Protein AF-A0A816GYR1-F1 (afdb_monomer_lite)

Sequence (82 aa):
EKKIFVYSVCPGYCNTDLSAHAADSRSAENGADSILYLVHTPSDQLENGGFYLDGVQFPQINQDQDLIRQAYER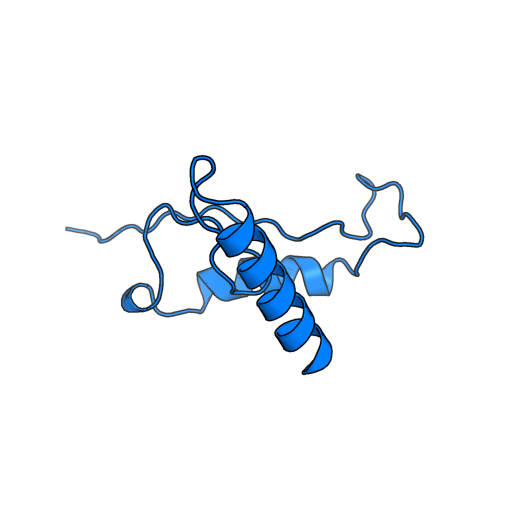ISKVNAAK

InterPro domains:
  IPR0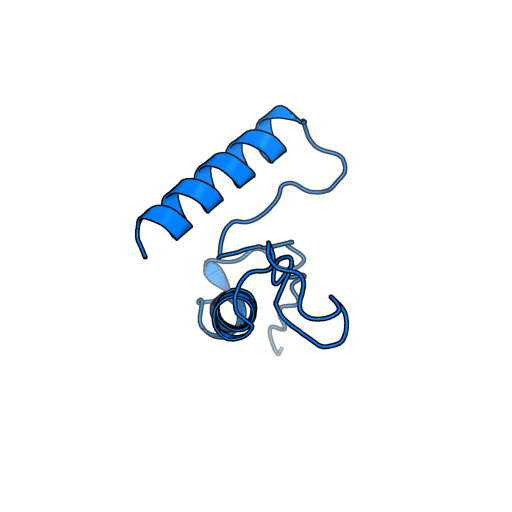36291 NAD(P)-binding domain superfamily [SSF51735] (3-58)

Secondary structure (DSSP, 8-state):
-------EE---SBSSGGGTT-TTPBPHHHHHHHHHHHHHS-GGGS-TT-EEETTEEEPPTTS-HHHHHHHHHHHHHHHHT-

Foldseek 3Di:
DDDDADEAEFLFQEQDVVNVRDPPHHHVVSSVQRVVCVVPDDCVVDDRHFYTYLRQTQDPPPDDPVSNVVSVVVNVVSVVVD

pLDDT: mean 91.21, std 8.46, range [61.44, 98.62]

Organism: Adineta ricciae (NCBI:txid249248)

Radius of gyration: 13.92 Å; chains: 1; bounding box: 36×31×36 Å

Structure (mmCIF, N/CA/C/O backbone):
data_AF-A0A816GYR1-F1
#
_entry.id   AF-A0A816GYR1-F1
#
loop_
_atom_site.group_PDB
_atom_site.id
_atom_site.type_symbol
_atom_site.label_atom_id
_atom_site.label_alt_id
_atom_site.label_comp_id
_atom_site.label_asym_id
_atom_site.label_entity_id
_atom_site.label_seq_id
_atom_site.pdbx_PDB_ins_code
_atom_site.Cartn_x
_atom_site.Cartn_y
_atom_site.Cartn_z
_atom_site.occupancy
_atom_site.B_iso_or_equiv
_atom_site.auth_seq_id
_atom_site.auth_comp_id
_atom_site.auth_asym_id
_atom_site.auth_atom_id
_atom_site.pdbx_PDB_model_num
ATOM 1 N N . GLU A 1 1 ? -21.227 -5.885 19.445 1.00 73.69 1 GLU A N 1
ATOM 2 C CA . GLU A 1 1 ? -21.082 -5.774 17.976 1.00 73.69 1 GLU A CA 1
ATOM 3 C C . GLU A 1 1 ? -19.638 -6.047 17.577 1.00 73.69 1 GLU A C 1
ATOM 5 O O . GLU A 1 1 ? -18.745 -5.729 18.357 1.00 73.69 1 GLU A O 1
ATOM 10 N N . LYS A 1 2 ? -19.394 -6.662 16.414 1.00 74.88 2 LYS A N 1
ATOM 11 C CA . LYS A 1 2 ? -18.030 -6.827 15.885 1.00 74.88 2 LYS A CA 1
ATOM 12 C C . LYS A 1 2 ? -17.643 -5.548 15.140 1.00 74.88 2 LYS A C 1
ATOM 14 O O . LYS A 1 2 ? -18.377 -5.134 14.250 1.00 74.88 2 LYS A O 1
ATOM 19 N N . LYS A 1 3 ? -16.506 -4.941 15.486 1.00 88.44 3 LYS A N 1
ATOM 20 C CA . LYS A 1 3 ? -15.932 -3.832 14.712 1.00 88.44 3 LYS A CA 1
ATOM 21 C C . LYS A 1 3 ? -15.199 -4.419 13.507 1.00 88.44 3 LYS A C 1
ATOM 23 O O . LYS A 1 3 ? -14.220 -5.136 13.690 1.00 88.44 3 LYS A O 1
ATOM 28 N N . ILE A 1 4 ? -15.710 -4.164 12.307 1.00 92.94 4 ILE A N 1
ATOM 29 C CA . ILE A 1 4 ? -15.103 -4.594 11.043 1.00 92.94 4 ILE A CA 1
ATOM 30 C C . ILE A 1 4 ? -14.492 -3.361 10.389 1.00 92.94 4 ILE A C 1
ATOM 32 O O . ILE A 1 4 ? -15.166 -2.340 10.267 1.00 92.94 4 ILE A O 1
ATOM 36 N N . PHE A 1 5 ? -13.238 -3.479 9.966 1.00 94.50 5 PHE A N 1
ATOM 37 C CA . PHE A 1 5 ? -12.545 -2.455 9.201 1.00 94.50 5 PHE A CA 1
ATOM 38 C C . PHE A 1 5 ? -12.302 -2.952 7.779 1.00 94.50 5 PHE A C 1
ATOM 40 O O . PHE A 1 5 ? -11.990 -4.124 7.567 1.00 94.50 5 PHE A O 1
ATOM 47 N N . VAL A 1 6 ? -12.476 -2.057 6.814 1.00 95.25 6 VAL A N 1
ATOM 48 C CA . VAL A 1 6 ? -12.315 -2.316 5.386 1.00 95.25 6 VAL A CA 1
ATOM 49 C C . VAL A 1 6 ? -11.418 -1.227 4.822 1.00 95.25 6 VAL A C 1
ATOM 51 O O . VAL A 1 6 ? -11.655 -0.048 5.062 1.00 95.25 6 VAL A O 1
ATOM 54 N N . TYR A 1 7 ? -10.400 -1.612 4.062 1.00 95.75 7 TYR A N 1
ATOM 55 C CA . TYR A 1 7 ? -9.421 -0.690 3.495 1.00 95.75 7 TYR A CA 1
ATOM 56 C C . TYR A 1 7 ? -9.205 -0.999 2.015 1.00 95.75 7 TYR A C 1
ATOM 58 O O . TYR A 1 7 ? -9.406 -2.133 1.576 1.00 95.75 7 TYR A O 1
ATOM 66 N N . SER A 1 8 ? -8.759 0.001 1.259 1.00 96.00 8 SER A N 1
ATOM 67 C CA . SER A 1 8 ? -8.231 -0.170 -0.092 1.00 96.00 8 SER A CA 1
ATOM 68 C C . SER A 1 8 ? -6.712 -0.011 -0.073 1.00 96.00 8 SER A C 1
ATOM 70 O O . SER A 1 8 ? -6.173 0.825 0.654 1.00 96.00 8 SER A O 1
ATOM 72 N N . VAL A 1 9 ? -6.006 -0.802 -0.876 1.00 96.25 9 VAL A N 1
ATOM 73 C CA . VAL A 1 9 ? -4.541 -0.797 -0.928 1.00 96.25 9 VAL A CA 1
ATOM 74 C C . VAL A 1 9 ? -4.050 -0.897 -2.362 1.00 96.25 9 VAL A C 1
ATOM 76 O O . VAL A 1 9 ? -4.568 -1.685 -3.151 1.00 96.25 9 VAL A O 1
ATOM 79 N N . CYS A 1 10 ? -3.034 -0.108 -2.695 1.00 96.00 10 CYS A N 1
ATOM 80 C CA . CYS A 1 10 ? -2.237 -0.306 -3.893 1.00 96.00 10 CYS A CA 1
ATOM 81 C C . CYS A 1 10 ? -0.944 -1.029 -3.495 1.00 96.00 10 CYS A C 1
ATOM 83 O O . CYS A 1 10 ? -0.210 -0.507 -2.659 1.00 96.00 10 CYS A O 1
ATOM 85 N N . PRO A 1 11 ? -0.622 -2.195 -4.084 1.00 96.88 11 PRO A N 1
ATOM 86 C CA . PRO A 1 11 ? 0.672 -2.845 -3.858 1.00 96.88 11 PRO A CA 1
ATOM 87 C C . PRO A 1 11 ? 1.817 -2.113 -4.590 1.00 96.88 11 PRO A C 1
ATOM 89 O O . PRO A 1 11 ? 2.995 -2.396 -4.382 1.00 96.88 11 PRO A O 1
ATOM 92 N N . GLY A 1 12 ? 1.484 -1.150 -5.454 1.00 95.56 12 GLY A N 1
ATOM 93 C CA . GLY A 1 12 ? 2.396 -0.570 -6.432 1.00 95.56 12 GLY A CA 1
ATOM 94 C C . GLY A 1 12 ? 2.539 -1.458 -7.670 1.00 95.56 12 GLY A C 1
ATOM 95 O O . GLY A 1 12 ? 1.909 -2.511 -7.790 1.00 95.56 12 GLY A O 1
ATOM 96 N N . TYR A 1 13 ? 3.375 -1.029 -8.613 1.00 96.81 13 TYR A N 1
ATOM 97 C CA . TYR A 1 13 ? 3.621 -1.770 -9.849 1.00 96.81 13 TYR A CA 1
ATOM 98 C C . TYR A 1 13 ? 4.598 -2.927 -9.600 1.00 96.81 13 TYR A C 1
ATOM 100 O O . TYR A 1 13 ? 5.810 -2.727 -9.587 1.00 96.81 13 TYR A O 1
ATOM 108 N N . CYS A 1 14 ? 4.064 -4.118 -9.320 1.00 98.00 14 CYS A N 1
ATOM 109 C CA . CYS A 1 14 ? 4.838 -5.272 -8.849 1.00 98.00 14 CYS A CA 1
ATOM 110 C C . CYS A 1 14 ? 5.232 -6.238 -9.971 1.00 98.00 14 CYS A C 1
ATOM 112 O O . CYS A 1 14 ? 4.459 -6.450 -10.903 1.00 98.00 14 CYS A O 1
ATOM 114 N N . ASN A 1 15 ? 6.394 -6.873 -9.833 1.00 97.94 15 ASN A N 1
ATOM 115 C CA . ASN A 1 15 ? 6.979 -7.857 -10.736 1.00 97.94 15 ASN A CA 1
ATOM 116 C C . ASN A 1 15 ? 6.197 -9.173 -10.663 1.00 97.94 15 ASN A C 1
ATOM 118 O O . ASN A 1 15 ? 6.396 -9.982 -9.759 1.00 97.94 15 ASN A O 1
ATOM 122 N N . THR A 1 16 ? 5.260 -9.351 -11.589 1.00 98.00 16 THR A N 1
ATOM 123 C CA . THR A 1 16 ? 4.319 -10.475 -11.641 1.00 98.00 16 THR A CA 1
ATOM 124 C C . THR A 1 16 ? 3.967 -10.771 -13.098 1.00 98.00 16 THR A C 1
ATOM 126 O O . THR A 1 16 ? 4.255 -9.962 -13.982 1.00 98.00 16 THR A O 1
ATOM 129 N N . ASP A 1 17 ? 3.269 -11.877 -13.354 1.00 98.62 17 ASP A N 1
ATOM 130 C CA . ASP A 1 17 ? 2.747 -12.190 -14.691 1.00 98.62 17 ASP A CA 1
ATOM 131 C C . ASP A 1 17 ? 1.855 -11.062 -15.241 1.00 98.62 17 ASP A C 1
ATOM 133 O O . ASP A 1 17 ? 1.897 -10.755 -16.431 1.00 98.62 17 ASP A O 1
ATOM 137 N N . LEU A 1 18 ? 1.085 -10.390 -14.372 1.00 97.69 18 LEU A N 1
ATOM 138 C CA . LEU A 1 18 ? 0.198 -9.285 -14.753 1.00 97.69 18 LEU A CA 1
ATOM 139 C C . LEU A 1 18 ? 0.968 -8.080 -15.316 1.00 97.69 18 LEU A C 1
ATOM 141 O O . LEU A 1 18 ? 0.475 -7.407 -16.218 1.00 97.69 18 LEU A O 1
ATOM 145 N N . SER A 1 19 ? 2.165 -7.808 -14.794 1.00 97.31 19 SER A N 1
ATOM 146 C CA . SER A 1 19 ? 3.061 -6.756 -15.293 1.00 97.31 19 SER A CA 1
ATOM 147 C C . SER A 1 19 ? 4.063 -7.271 -16.328 1.00 97.31 19 SER A C 1
ATOM 149 O O . SER A 1 19 ? 4.989 -6.546 -16.688 1.00 97.31 19 SER A O 1
ATOM 151 N N . ALA A 1 20 ? 3.907 -8.519 -16.791 1.00 97.88 20 ALA A N 1
ATOM 152 C CA . ALA A 1 20 ? 4.836 -9.201 -17.689 1.00 97.88 20 ALA A CA 1
ATOM 153 C C . ALA A 1 20 ? 6.301 -9.126 -17.217 1.00 97.88 20 ALA A C 1
ATOM 155 O O . ALA A 1 20 ? 7.217 -9.006 -18.030 1.00 97.88 20 ALA A O 1
ATOM 156 N N . HIS A 1 21 ? 6.516 -9.160 -15.899 1.00 97.31 21 HIS A N 1
ATOM 157 C CA . HIS A 1 21 ? 7.831 -8.998 -15.278 1.00 97.31 21 HIS A CA 1
ATOM 158 C C . HIS A 1 21 ? 8.610 -7.752 -15.746 1.00 97.31 21 HIS A C 1
ATOM 160 O O . HIS A 1 21 ? 9.820 -7.817 -15.980 1.00 97.31 21 HIS A O 1
ATOM 166 N N . ALA A 1 22 ? 7.924 -6.613 -15.909 1.00 97.44 22 ALA A N 1
ATOM 167 C CA . ALA A 1 22 ? 8.531 -5.370 -16.384 1.00 97.44 22 ALA A CA 1
ATOM 168 C C . ALA A 1 22 ? 9.773 -4.954 -15.572 1.00 97.44 22 ALA A C 1
ATOM 170 O O . ALA A 1 22 ? 9.808 -5.074 -14.347 1.00 97.44 22 ALA A O 1
ATOM 171 N N . ALA A 1 23 ? 10.790 -4.424 -16.256 1.00 96.06 23 ALA A N 1
ATOM 172 C CA . ALA A 1 23 ? 12.095 -4.125 -15.659 1.00 96.06 23 ALA A CA 1
ATOM 173 C C . ALA A 1 23 ? 12.064 -3.026 -14.577 1.00 96.06 23 ALA A C 1
ATOM 175 O O . ALA A 1 23 ? 12.943 -2.987 -13.722 1.00 96.06 23 ALA A O 1
ATOM 176 N N . ASP A 1 24 ? 11.069 -2.141 -14.614 1.00 95.56 24 ASP A N 1
ATOM 177 C CA . ASP A 1 24 ? 10.837 -1.049 -13.662 1.00 95.56 24 ASP A CA 1
ATOM 178 C C . ASP A 1 24 ? 9.841 -1.416 -12.547 1.00 95.56 24 ASP A C 1
ATOM 180 O O . ASP A 1 24 ? 9.492 -0.578 -11.713 1.00 95.56 24 ASP A O 1
ATOM 184 N N . SER A 1 25 ? 9.378 -2.666 -12.509 1.00 96.69 25 SER A N 1
ATOM 185 C CA . SER A 1 25 ? 8.476 -3.138 -11.464 1.00 96.69 25 SER A CA 1
ATOM 186 C C . SER A 1 25 ? 9.218 -3.434 -10.154 1.00 96.69 25 SER A C 1
ATOM 188 O O . SER A 1 25 ? 10.352 -3.918 -10.134 1.00 96.69 25 SER A O 1
ATOM 190 N N . ARG A 1 26 ? 8.566 -3.153 -9.020 1.00 95.56 26 ARG A N 1
ATOM 191 C CA . ARG A 1 26 ? 9.076 -3.524 -7.688 1.00 95.56 26 ARG A CA 1
ATOM 192 C C . ARG A 1 26 ? 8.874 -5.019 -7.436 1.00 95.56 26 ARG A C 1
ATOM 194 O O . ARG A 1 26 ? 8.007 -5.628 -8.047 1.00 95.56 26 ARG A O 1
ATOM 201 N N . SER A 1 27 ? 9.611 -5.621 -6.505 1.00 96.81 27 SER A N 1
ATOM 202 C CA . SER A 1 27 ? 9.419 -7.044 -6.181 1.00 96.81 27 SER A CA 1
ATOM 203 C C . SER A 1 27 ? 8.013 -7.343 -5.630 1.00 96.81 27 SER A C 1
ATOM 205 O O . SER A 1 27 ? 7.345 -6.461 -5.080 1.00 96.81 27 SER A O 1
ATOM 207 N N . ALA A 1 28 ? 7.560 -8.591 -5.765 1.00 97.12 28 ALA A N 1
ATOM 208 C CA . ALA A 1 28 ? 6.260 -9.015 -5.247 1.00 97.12 28 ALA A CA 1
ATOM 209 C C . ALA A 1 28 ? 6.201 -8.944 -3.709 1.00 97.12 28 ALA A C 1
ATOM 211 O O . ALA A 1 28 ? 5.166 -8.587 -3.152 1.00 97.12 28 ALA A O 1
ATOM 212 N N . GLU A 1 29 ? 7.320 -9.204 -3.029 1.00 96.62 29 GLU A N 1
ATOM 213 C CA . GLU A 1 29 ? 7.467 -9.099 -1.572 1.00 96.62 29 GLU A CA 1
ATOM 214 C C . GLU A 1 29 ? 7.222 -7.663 -1.104 1.00 96.62 29 GLU A C 1
ATOM 216 O O . GLU A 1 29 ? 6.429 -7.425 -0.198 1.00 96.62 29 GLU A O 1
ATOM 221 N N . ASN A 1 30 ? 7.811 -6.690 -1.802 1.00 95.19 30 ASN A N 1
ATOM 222 C CA . ASN A 1 30 ? 7.594 -5.279 -1.511 1.00 95.19 30 ASN A CA 1
ATOM 223 C C . ASN A 1 30 ? 6.126 -4.858 -1.724 1.00 95.19 30 ASN A C 1
ATOM 225 O O . ASN A 1 30 ? 5.622 -3.989 -1.014 1.00 95.19 30 ASN A O 1
ATOM 229 N N . GLY A 1 31 ? 5.429 -5.461 -2.691 1.00 96.81 31 GLY A N 1
ATOM 230 C CA . GLY A 1 31 ? 3.989 -5.267 -2.871 1.00 96.81 31 GLY A CA 1
ATOM 231 C C . GLY A 1 31 ? 3.152 -5.895 -1.755 1.00 96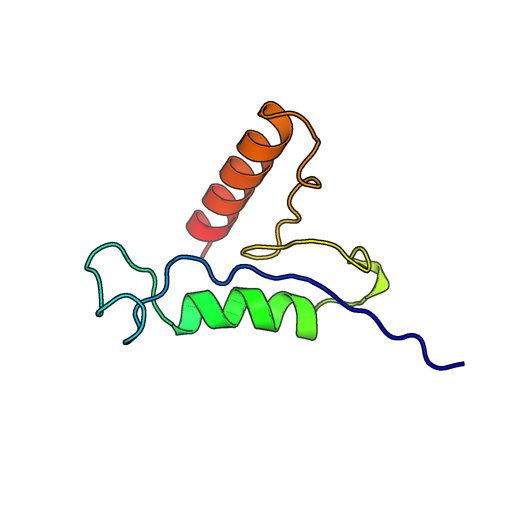.81 31 GLY A C 1
ATOM 232 O O . GLY A 1 31 ? 2.192 -5.286 -1.282 1.00 96.81 31 GLY A O 1
ATOM 233 N N . ALA A 1 32 ? 3.531 -7.090 -1.297 1.00 97.56 32 ALA A N 1
ATOM 234 C CA . ALA A 1 32 ? 2.873 -7.779 -0.191 1.00 97.56 32 ALA A CA 1
ATOM 235 C C . ALA A 1 32 ? 3.011 -7.008 1.131 1.00 97.56 32 ALA A C 1
ATOM 237 O O .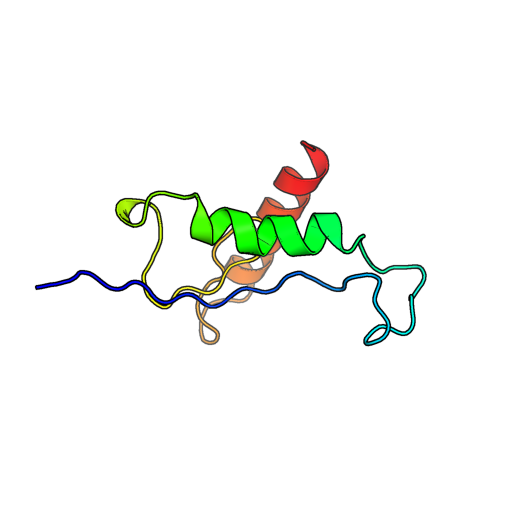 ALA A 1 32 ? 2.037 -6.919 1.877 1.00 97.56 32 ALA A O 1
ATOM 238 N N . ASP A 1 33 ? 4.157 -6.371 1.385 1.00 97.12 33 ASP A N 1
ATOM 239 C CA . ASP A 1 33 ? 4.371 -5.512 2.558 1.00 97.12 33 ASP A CA 1
ATOM 240 C C . ASP A 1 33 ? 3.318 -4.400 2.682 1.00 97.12 33 ASP A C 1
ATOM 242 O O . ASP A 1 33 ? 2.840 -4.123 3.783 1.00 97.12 33 ASP A O 1
ATOM 246 N N . SER A 1 34 ? 2.916 -3.777 1.566 1.00 96.25 34 SER A N 1
ATOM 247 C CA . SER A 1 34 ? 1.855 -2.755 1.567 1.00 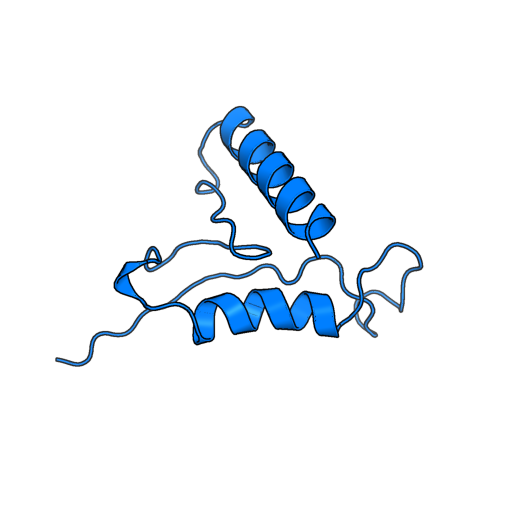96.25 34 SER A CA 1
ATOM 248 C C . SER A 1 34 ? 0.522 -3.309 2.080 1.00 96.25 34 SER A C 1
ATOM 250 O O . SER A 1 34 ? -0.208 -2.621 2.792 1.00 96.25 34 SER A O 1
ATOM 252 N N . ILE A 1 35 ? 0.213 -4.562 1.742 1.00 96.94 35 ILE A N 1
ATOM 253 C CA . ILE A 1 35 ? -1.003 -5.254 2.179 1.00 96.94 35 ILE A CA 1
ATOM 254 C C . ILE A 1 35 ? -0.876 -5.635 3.657 1.00 96.94 35 ILE A C 1
ATOM 256 O O . ILE A 1 35 ? -1.772 -5.359 4.455 1.00 96.94 35 ILE A O 1
ATOM 260 N N . LEU A 1 36 ? 0.257 -6.235 4.034 1.00 97.31 36 LEU A N 1
ATOM 261 C CA . LEU A 1 36 ? 0.529 -6.692 5.395 1.00 97.31 36 LEU A CA 1
ATOM 262 C C . LEU A 1 36 ? 0.566 -5.542 6.402 1.00 97.31 36 LEU A C 1
ATOM 264 O O . LEU A 1 36 ? 0.130 -5.727 7.538 1.00 97.31 36 LEU A O 1
ATOM 268 N N . TYR A 1 37 ? 0.995 -4.346 5.990 1.00 96.69 37 TYR A N 1
ATOM 269 C CA . TYR A 1 37 ? 0.908 -3.150 6.824 1.00 96.69 37 TYR A CA 1
ATOM 270 C C . TYR A 1 37 ? -0.517 -2.938 7.357 1.00 96.69 37 TYR A C 1
ATOM 272 O O . TYR A 1 37 ? -0.694 -2.744 8.557 1.00 96.69 37 TYR A O 1
ATOM 280 N N . LEU A 1 38 ? -1.544 -3.048 6.509 1.00 96.31 38 LEU A N 1
ATOM 281 C CA . LEU A 1 38 ? -2.937 -2.839 6.927 1.00 96.31 38 LEU A CA 1
ATOM 282 C C . LEU A 1 38 ? -3.487 -3.980 7.787 1.00 96.31 38 LEU A C 1
ATOM 284 O O . LEU A 1 38 ? -4.382 -3.761 8.597 1.00 96.31 38 LEU A O 1
ATOM 288 N N . VAL A 1 39 ? -2.954 -5.192 7.619 1.00 96.12 39 VAL A N 1
ATOM 289 C CA . VAL A 1 39 ? -3.330 -6.364 8.425 1.00 96.12 39 VAL A CA 1
ATOM 290 C C . VAL A 1 39 ? -2.743 -6.278 9.836 1.00 96.12 39 VAL A C 1
ATOM 292 O O . VAL A 1 39 ? -3.394 -6.686 10.797 1.00 96.12 39 VAL A O 1
ATOM 295 N N . HIS A 1 40 ? -1.516 -5.769 9.966 1.00 96.75 40 HIS A N 1
ATOM 296 C CA . HIS A 1 40 ? -0.784 -5.741 11.234 1.00 96.75 40 HIS A CA 1
ATOM 297 C C . HIS A 1 40 ? -0.902 -4.425 12.004 1.00 96.75 40 HIS A C 1
ATOM 299 O O . HIS A 1 40 ? -0.668 -4.415 13.214 1.00 96.75 40 HIS A O 1
ATOM 305 N N . THR A 1 41 ? -1.263 -3.323 11.346 1.00 96.50 41 THR A N 1
ATOM 306 C CA . THR A 1 41 ? -1.433 -2.034 12.024 1.00 96.50 41 THR A CA 1
ATOM 307 C C . THR A 1 41 ? -2.715 -2.039 12.864 1.00 96.50 41 THR A C 1
ATOM 309 O O . THR A 1 41 ? -3.776 -2.416 12.358 1.00 96.50 41 THR A O 1
ATOM 312 N N . PRO A 1 42 ? -2.661 -1.610 14.141 1.00 95.31 42 PRO A N 1
ATOM 313 C CA . PRO A 1 42 ? -3.852 -1.448 14.965 1.00 95.31 42 PRO A CA 1
ATOM 314 C C . PRO A 1 42 ? -4.902 -0.568 14.280 1.00 95.31 42 PRO A C 1
ATOM 316 O O . PRO A 1 42 ? -4.597 0.505 13.763 1.00 95.31 42 PRO A O 1
ATOM 319 N N . SER A 1 43 ? -6.157 -1.018 14.270 1.00 92.75 43 SER A N 1
ATOM 320 C CA . SER A 1 43 ? -7.213 -0.362 13.488 1.00 92.75 43 SER A CA 1
ATOM 321 C C . SER A 1 43 ? -7.563 1.053 13.961 1.00 92.75 43 SER A C 1
ATOM 323 O O . SER A 1 43 ? -8.185 1.795 13.212 1.00 92.75 43 SER A O 1
ATOM 325 N N . ASP A 1 44 ? -7.185 1.438 15.182 1.00 92.38 44 ASP A N 1
ATOM 326 C CA . ASP A 1 44 ? -7.318 2.801 15.711 1.00 92.38 44 ASP A CA 1
ATOM 327 C C . ASP A 1 44 ? -6.258 3.776 15.166 1.00 92.38 44 ASP A C 1
ATOM 329 O O . ASP A 1 44 ? -6.377 4.982 15.367 1.00 92.38 44 ASP A O 1
ATOM 333 N N . GLN A 1 45 ? -5.257 3.268 14.441 1.00 94.00 45 GLN A N 1
ATOM 334 C CA . GLN A 1 45 ? -4.234 4.049 13.737 1.00 94.00 45 GLN A CA 1
ATOM 335 C C . GLN A 1 45 ? -4.518 4.180 12.233 1.00 94.00 45 GLN A C 1
ATOM 337 O O . GLN A 1 45 ? -3.757 4.827 11.515 1.00 94.00 45 GLN A O 1
ATOM 342 N N . LEU A 1 46 ? -5.602 3.568 11.750 1.00 94.69 46 LEU A N 1
ATOM 343 C CA . LEU A 1 46 ? -6.016 3.580 10.351 1.00 94.69 46 LEU A CA 1
ATOM 344 C C . LEU A 1 46 ? -7.405 4.202 10.202 1.00 94.69 46 LEU A C 1
ATOM 346 O O . LEU A 1 46 ? -8.253 4.126 11.090 1.00 94.69 46 LEU A O 1
ATOM 350 N N . GLU A 1 47 ? -7.669 4.760 9.027 1.00 94.19 47 GLU A N 1
ATOM 351 C CA . GLU A 1 47 ? -8.981 5.264 8.648 1.00 94.19 47 GLU A CA 1
ATOM 352 C C . GLU A 1 47 ? -9.767 4.157 7.941 1.00 94.19 47 GLU A C 1
ATOM 354 O O . GLU A 1 47 ? -9.359 3.636 6.899 1.00 94.19 47 GLU A O 1
ATOM 359 N N . ASN A 1 48 ? -10.915 3.782 8.507 1.00 94.75 48 ASN A N 1
ATOM 360 C CA . ASN A 1 48 ? -11.824 2.844 7.857 1.00 94.75 48 ASN A CA 1
ATOM 361 C C . ASN A 1 48 ? -12.309 3.415 6.513 1.00 94.75 48 ASN A C 1
ATOM 363 O O . ASN A 1 48 ? -12.803 4.537 6.461 1.00 94.75 48 ASN A O 1
ATOM 367 N N . GLY A 1 49 ? -12.196 2.635 5.439 1.00 93.38 49 GLY A N 1
ATOM 368 C CA . GLY A 1 49 ? -12.479 3.065 4.067 1.00 93.38 49 GLY A CA 1
ATOM 369 C C . GLY A 1 49 ? -11.329 3.810 3.378 1.00 93.38 49 GLY A C 1
ATOM 370 O O . GLY A 1 49 ? -11.481 4.204 2.223 1.00 93.38 49 GLY A O 1
ATOM 371 N N . GLY A 1 50 ? -10.186 3.998 4.047 1.00 93.44 50 GLY A N 1
ATOM 372 C CA . GLY A 1 50 ? -9.023 4.685 3.486 1.00 93.44 50 GLY A CA 1
ATOM 373 C C . GLY A 1 50 ? -8.325 3.914 2.356 1.00 93.44 50 GLY A C 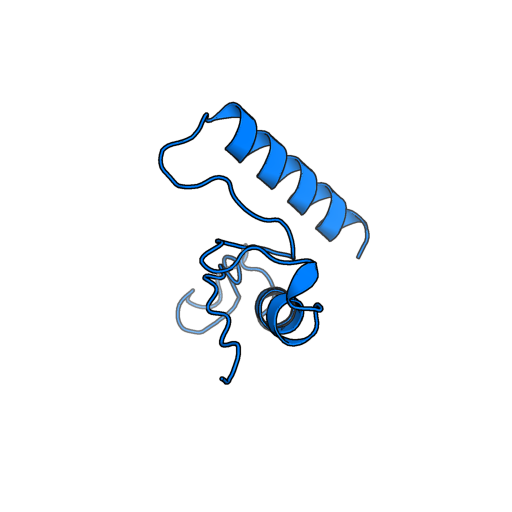1
ATOM 374 O O . GLY A 1 50 ? -8.454 2.692 2.235 1.00 93.44 50 GLY A O 1
ATOM 375 N N . PHE A 1 51 ? -7.559 4.647 1.540 1.00 94.38 51 PHE A N 1
ATOM 376 C CA . PHE A 1 51 ? -6.711 4.112 0.471 1.00 94.38 51 PHE A CA 1
ATOM 377 C C . PHE A 1 51 ? -5.233 4.279 0.830 1.00 94.38 51 PHE A C 1
ATOM 379 O O . PHE A 1 51 ? -4.817 5.379 1.189 1.00 94.38 51 PHE A O 1
ATOM 386 N N . TYR A 1 52 ? -4.444 3.208 0.731 1.00 95.50 52 TYR A N 1
ATOM 387 C CA . TYR A 1 52 ? -3.063 3.178 1.218 1.00 95.50 52 TYR A CA 1
ATOM 388 C C . TYR A 1 52 ? -2.070 2.608 0.198 1.00 95.50 52 TYR A C 1
ATOM 390 O O . TYR A 1 52 ? -2.409 1.733 -0.598 1.00 95.50 52 TYR A O 1
ATOM 398 N N . LEU A 1 53 ? -0.818 3.060 0.274 1.00 95.19 53 LEU A N 1
ATOM 399 C CA . LEU A 1 53 ? 0.353 2.455 -0.377 1.00 95.19 53 LEU A CA 1
ATOM 400 C C . LEU A 1 53 ? 1.562 2.647 0.541 1.00 95.19 53 LEU A C 1
ATOM 402 O O . LEU A 1 53 ? 1.797 3.754 1.024 1.00 95.19 53 LEU A O 1
ATOM 406 N N . ASP A 1 54 ? 2.304 1.571 0.804 1.00 94.94 54 ASP A N 1
ATOM 407 C CA . ASP A 1 54 ? 3.474 1.554 1.696 1.00 94.94 54 ASP A CA 1
ATOM 408 C C . ASP A 1 54 ? 3.199 2.215 3.068 1.00 94.94 54 ASP A C 1
ATOM 410 O O . ASP A 1 54 ? 4.027 2.935 3.624 1.00 94.94 54 ASP A O 1
ATOM 414 N N . GLY A 1 55 ? 1.991 2.001 3.603 1.00 94.38 55 GLY A N 1
ATOM 415 C CA . GLY A 1 55 ? 1.530 2.560 4.879 1.00 94.38 55 GLY A CA 1
ATOM 416 C C . GLY A 1 55 ? 1.209 4.057 4.874 1.00 94.38 55 GLY A C 1
ATOM 417 O O . GLY A 1 55 ? 0.817 4.613 5.899 1.00 94.38 55 GLY A O 1
ATOM 418 N N . VAL A 1 56 ? 1.312 4.723 3.725 1.00 95.00 56 VAL A N 1
ATOM 419 C CA . VAL A 1 56 ? 0.880 6.110 3.553 1.00 95.00 56 VAL A CA 1
ATOM 420 C C . VAL A 1 56 ? -0.550 6.129 3.036 1.00 95.00 56 VAL A C 1
ATOM 422 O O . VAL A 1 56 ? -0.860 5.537 2.003 1.00 95.00 56 VAL A O 1
ATOM 425 N N . GLN A 1 57 ? -1.422 6.833 3.754 1.00 93.38 57 GLN A N 1
ATOM 426 C CA . GLN A 1 57 ? -2.781 7.092 3.300 1.00 93.38 57 GLN A CA 1
ATOM 427 C C . GLN A 1 57 ? -2.781 8.143 2.189 1.00 93.38 57 GLN A C 1
ATOM 429 O O . GLN A 1 57 ? -2.194 9.218 2.340 1.00 93.38 57 GLN A O 1
ATOM 434 N N . PHE A 1 58 ? -3.474 7.846 1.098 1.00 90.38 58 PHE A N 1
ATOM 435 C CA . PHE A 1 58 ? -3.751 8.799 0.036 1.00 90.38 58 PHE A CA 1
ATOM 436 C C . PHE A 1 58 ? -4.978 9.645 0.377 1.00 90.38 58 PHE A C 1
ATOM 438 O O . PHE A 1 58 ? -5.957 9.120 0.920 1.00 90.38 58 PHE A O 1
ATOM 445 N N . PRO A 1 59 ? -4.962 10.941 0.022 1.00 84.38 59 PRO A N 1
ATOM 446 C CA . PRO A 1 59 ? -6.167 11.749 0.086 1.00 84.38 59 PRO A CA 1
ATOM 447 C C . PRO A 1 59 ? -7.220 11.165 -0.866 1.00 84.38 59 PRO A C 1
ATOM 449 O O . PRO A 1 59 ? -6.899 10.608 -1.920 1.00 84.38 59 PRO A O 1
ATOM 452 N N . GLN A 1 60 ? -8.493 11.259 -0.486 1.00 73.88 60 GLN A N 1
ATOM 453 C CA . GLN A 1 60 ? -9.582 10.764 -1.325 1.00 73.88 60 GLN A CA 1
ATOM 454 C C . GLN A 1 60 ? -9.610 11.528 -2.662 1.00 73.88 60 GLN A C 1
ATOM 456 O O . GLN A 1 60 ? -9.285 12.711 -2.712 1.00 73.88 60 GLN A O 1
ATOM 461 N N . ILE A 1 61 ? -10.029 10.845 -3.732 1.00 62.19 61 ILE A N 1
ATOM 462 C CA . ILE A 1 61 ? -9.835 11.154 -5.172 1.00 62.19 61 ILE A CA 1
ATOM 463 C C . ILE A 1 61 ? -10.287 12.574 -5.606 1.00 62.19 61 ILE A C 1
ATOM 465 O O . ILE A 1 61 ? -9.920 13.045 -6.678 1.00 62.19 61 ILE A O 1
ATOM 469 N N . ASN A 1 62 ? -11.024 13.297 -4.759 1.00 61.44 62 ASN A N 1
ATOM 470 C CA . ASN A 1 62 ? -11.488 14.668 -4.999 1.00 61.44 62 ASN A CA 1
ATOM 471 C C . ASN A 1 62 ? -10.645 15.759 -4.315 1.00 61.44 62 ASN A C 1
ATOM 473 O O . ASN A 1 62 ? -11.075 16.911 -4.265 1.00 61.44 62 ASN A O 1
ATOM 477 N N . GLN A 1 63 ? -9.491 15.420 -3.743 1.00 63.12 63 GLN A N 1
ATOM 478 C CA . GLN A 1 63 ? -8.698 16.359 -2.959 1.00 63.12 63 GLN A CA 1
ATOM 479 C C . GLN A 1 63 ? -7.351 16.655 -3.612 1.00 63.12 63 GLN A C 1
ATOM 481 O O . GLN A 1 63 ? -6.585 15.752 -3.930 1.00 63.12 63 GLN A O 1
ATOM 486 N N . ASP A 1 64 ? -7.147 17.957 -3.808 1.00 76.75 64 ASP A N 1
ATOM 487 C CA . ASP A 1 64 ? -5.892 18.696 -3.930 1.00 76.75 64 ASP A CA 1
ATOM 488 C C . ASP A 1 64 ? -4.656 17.905 -4.407 1.00 76.75 64 ASP A C 1
ATOM 490 O O . ASP A 1 64 ? -4.086 17.072 -3.695 1.00 76.75 64 ASP A O 1
ATOM 494 N N . GLN A 1 65 ? -4.186 18.244 -5.610 1.00 82.50 65 GLN A N 1
ATOM 495 C CA . GLN A 1 65 ? -2.977 17.678 -6.213 1.00 82.50 65 GLN A CA 1
ATOM 496 C C . GLN A 1 65 ? -1.739 17.842 -5.318 1.00 82.50 65 GLN A C 1
ATOM 498 O O . GLN A 1 65 ? -0.855 16.982 -5.341 1.00 82.50 65 GLN A O 1
ATOM 503 N N . ASP A 1 66 ? -1.688 18.886 -4.487 1.00 87.00 66 ASP A N 1
ATOM 504 C CA . ASP A 1 66 ? -0.576 19.098 -3.564 1.00 87.00 66 ASP A CA 1
ATOM 505 C C . ASP A 1 66 ? -0.553 18.041 -2.456 1.00 87.00 66 ASP A C 1
ATOM 507 O O . ASP A 1 66 ? 0.521 17.568 -2.078 1.00 87.00 66 ASP A O 1
ATOM 511 N N . LEU A 1 67 ? -1.717 17.590 -1.978 1.00 85.00 67 LEU A N 1
ATOM 512 C CA . LEU A 1 67 ? -1.805 16.515 -0.987 1.00 85.00 67 LEU A CA 1
ATOM 513 C C . LEU A 1 67 ? -1.392 15.166 -1.584 1.00 85.00 67 LEU A C 1
ATOM 515 O O . LEU A 1 67 ? -0.692 14.391 -0.931 1.00 85.00 67 LEU A O 1
ATOM 519 N N . ILE A 1 68 ? -1.775 14.899 -2.837 1.00 86.00 68 ILE A N 1
ATOM 520 C CA . ILE A 1 68 ? -1.351 13.692 -3.564 1.00 86.00 68 ILE A CA 1
ATOM 521 C C . ILE A 1 68 ? 0.172 13.688 -3.718 1.00 86.00 68 ILE A C 1
ATOM 523 O O . ILE A 1 68 ? 0.834 12.693 -3.416 1.00 86.00 68 ILE A O 1
ATOM 527 N N . ARG A 1 69 ? 0.750 14.818 -4.133 1.00 87.75 69 ARG A N 1
ATOM 528 C CA . ARG A 1 69 ? 2.200 14.970 -4.253 1.00 87.75 69 ARG A CA 1
ATOM 529 C C . ARG A 1 69 ? 2.906 14.753 -2.914 1.00 87.75 69 ARG A C 1
ATOM 531 O O . ARG A 1 69 ? 3.871 13.995 -2.858 1.00 87.75 69 ARG A O 1
ATOM 538 N N . GLN A 1 70 ? 2.415 15.361 -1.836 1.00 89.69 70 GLN A N 1
ATOM 539 C CA . GLN A 1 70 ? 2.973 15.172 -0.494 1.00 89.69 70 GLN A CA 1
ATOM 540 C C . GLN A 1 70 ? 2.905 13.706 -0.042 1.00 89.69 70 GLN A C 1
ATOM 542 O O . GLN A 1 70 ? 3.842 13.215 0.591 1.00 89.69 70 GLN A O 1
ATOM 547 N N . ALA A 1 71 ? 1.833 12.982 -0.380 1.00 88.69 71 ALA A N 1
ATOM 548 C CA . ALA A 1 71 ? 1.732 11.551 -0.107 1.00 88.69 71 ALA A CA 1
ATOM 549 C C . ALA A 1 71 ? 2.833 10.765 -0.839 1.00 88.69 71 ALA A C 1
ATOM 551 O O . ALA A 1 71 ? 3.551 9.992 -0.203 1.00 88.69 71 ALA A O 1
ATOM 552 N N . TYR A 1 72 ? 3.057 11.026 -2.130 1.00 89.12 72 TYR A N 1
ATOM 553 C CA . TYR A 1 72 ? 4.157 10.403 -2.875 1.00 89.12 72 TYR A CA 1
ATOM 554 C C . TYR A 1 72 ? 5.541 10.758 -2.319 1.00 89.12 72 TYR A C 1
ATOM 556 O O . TYR A 1 72 ? 6.401 9.886 -2.211 1.00 89.12 72 TYR A O 1
ATOM 564 N N . GLU A 1 73 ? 5.766 12.004 -1.902 1.00 92.50 73 GLU A N 1
ATOM 565 C CA . GLU A 1 73 ? 7.023 12.406 -1.258 1.00 92.50 73 GLU A CA 1
ATOM 566 C C . GLU A 1 73 ? 7.260 11.646 0.059 1.00 92.50 73 GLU A C 1
ATOM 568 O O . GLU A 1 73 ? 8.395 11.276 0.369 1.00 92.50 73 GLU A O 1
ATOM 573 N N . ARG A 1 74 ? 6.199 11.362 0.826 1.00 91.19 74 ARG A N 1
ATOM 574 C CA . ARG A 1 74 ? 6.279 10.531 2.038 1.00 91.19 74 ARG A CA 1
ATOM 575 C C . ARG A 1 74 ? 6.608 9.076 1.709 1.00 91.19 74 ARG A C 1
ATOM 577 O O . ARG A 1 74 ? 7.470 8.509 2.372 1.00 91.19 74 ARG A O 1
ATOM 584 N N . ILE A 1 75 ? 5.986 8.500 0.681 1.00 89.81 75 ILE A N 1
ATOM 585 C CA . ILE A 1 75 ? 6.256 7.123 0.227 1.00 89.81 75 ILE A CA 1
ATOM 586 C C . ILE A 1 75 ? 7.715 6.971 -0.196 1.00 89.81 75 ILE A C 1
ATOM 588 O O . ILE A 1 75 ? 8.391 6.043 0.241 1.00 89.81 75 ILE A O 1
ATOM 592 N N . SER A 1 76 ? 8.236 7.920 -0.974 1.00 88.75 76 SER A N 1
ATOM 593 C CA . SER A 1 76 ? 9.641 7.918 -1.390 1.00 88.75 76 SER A CA 1
ATOM 594 C C . SER A 1 76 ? 10.599 7.923 -0.196 1.00 88.75 76 SER A C 1
ATOM 596 O O . SER A 1 76 ? 11.602 7.215 -0.214 1.00 88.75 76 SER A O 1
ATOM 598 N N . LYS A 1 77 ? 10.281 8.666 0.873 1.00 90.19 77 LYS A N 1
ATOM 599 C CA . LYS A 1 77 ? 11.077 8.665 2.112 1.00 90.19 77 LYS A CA 1
ATOM 600 C C . LYS A 1 77 ? 10.996 7.335 2.860 1.00 90.19 77 LYS A C 1
ATOM 602 O O . LYS A 1 77 ? 12.018 6.878 3.358 1.00 90.19 77 LYS A O 1
ATOM 607 N N . VAL A 1 78 ? 9.812 6.722 2.932 1.00 87.06 78 VAL A N 1
ATOM 608 C CA . VAL A 1 78 ? 9.629 5.394 3.546 1.00 87.06 78 VAL A CA 1
ATOM 609 C C . VAL A 1 78 ? 10.459 4.351 2.806 1.00 87.06 78 VAL A C 1
ATOM 611 O O . VAL A 1 78 ? 11.199 3.603 3.435 1.00 87.06 78 VAL A O 1
ATOM 614 N N . ASN A 1 79 ? 10.395 4.341 1.475 1.00 84.12 79 ASN A N 1
ATOM 615 C CA . ASN A 1 79 ? 11.130 3.380 0.658 1.00 84.12 79 ASN A CA 1
ATOM 616 C C . ASN A 1 79 ? 12.648 3.614 0.676 1.00 84.12 79 ASN A C 1
ATOM 618 O O . ASN A 1 79 ? 13.393 2.654 0.559 1.00 84.12 79 ASN A O 1
ATOM 622 N N . ALA A 1 80 ? 13.114 4.851 0.877 1.00 84.06 80 ALA A N 1
ATOM 623 C CA . ALA A 1 80 ? 14.538 5.147 1.059 1.00 84.06 80 ALA A CA 1
ATOM 624 C C . ALA A 1 80 ? 15.087 4.759 2.447 1.00 84.06 80 ALA A C 1
ATOM 626 O O . ALA A 1 80 ? 16.302 4.726 2.629 1.00 84.06 80 ALA A O 1
ATOM 627 N N . ALA A 1 81 ? 14.214 4.527 3.432 1.00 79.19 81 ALA A N 1
ATOM 628 C CA . ALA A 1 81 ? 14.592 4.115 4.785 1.00 79.19 81 ALA A CA 1
ATOM 629 C C . ALA A 1 81 ? 14.603 2.585 4.978 1.00 79.19 81 ALA A C 1
ATOM 631 O O . ALA A 1 81 ? 14.968 2.121 6.060 1.00 79.19 81 ALA A O 1
ATOM 632 N N . LYS A 1 82 ? 14.175 1.830 3.961 1.00 69.81 82 LYS A N 1
ATOM 633 C CA . LYS A 1 82 ? 14.262 0.368 3.884 1.00 69.81 82 LYS A CA 1
ATOM 634 C C . LYS A 1 82 ? 15.572 -0.039 3.215 1.00 69.81 82 LYS A C 1
ATOM 636 O O . LYS A 1 82 ? 16.147 -1.051 3.667 1.00 69.81 82 LYS A O 1
#